Protein AF-A0A3B1AIA7-F1 (afdb_monomer_lite)

pLDDT: mean 71.77, std 16.17, range [42.25, 91.88]

Organism: NCBI:txid652676

Secondary structure (DSSP, 8-state):
---------------S-HHHHHHHHHHTS--EEEEEE--TT-S--EEEEE-TT---HHHHHHHT-

Sequence (65 aa):
MPINIQSLDHLVLIVANIERSGKFYTSVLGMELIIFTGLPWEPISHITLSPPYAFPRRAWNEVKR

Structure (mmCIF, N/CA/C/O backbone):
data_AF-A0A3B1AIA7-F1
#
_entry.id   AF-A0A3B1AIA7-F1
#
loop_
_atom_site.group_PDB
_atom_site.id
_atom_site.type_symbol
_atom_site.label_atom_id
_atom_site.label_alt_id
_atom_site.label_comp_id
_atom_site.label_asym_id
_atom_site.label_entity_id
_atom_site.label_seq_id
_atom_site.pdbx_PDB_ins_code
_atom_site.Cartn_x
_atom_site.Cartn_y
_atom_site.Cartn_z
_atom_site.occupancy
_atom_site.B_iso_or_equiv
_atom_site.auth_seq_id
_atom_site.auth_comp_id
_atom_site.auth_asym_id
_atom_site.auth_atom_id
_atom_site.pdbx_PDB_model_num
ATOM 1 N N . MET A 1 1 ? -2.933 -13.342 32.883 1.00 62.09 1 MET A N 1
ATOM 2 C CA . MET A 1 1 ? -3.775 -12.178 32.530 1.00 62.09 1 MET A CA 1
ATOM 3 C C . MET A 1 1 ? -4.243 -12.373 31.096 1.00 62.09 1 MET A C 1
ATOM 5 O O . MET A 1 1 ? -3.385 -12.678 30.275 1.00 62.09 1 MET A O 1
ATOM 9 N N . PRO A 1 2 ? -5.548 -12.302 30.787 1.00 78.44 2 PRO A N 1
ATOM 10 C CA . PRO A 1 2 ? -6.011 -12.467 29.413 1.00 78.44 2 PRO A CA 1
ATOM 11 C C . PRO A 1 2 ? -5.587 -11.260 28.564 1.00 78.44 2 PRO A C 1
ATOM 13 O O . PRO A 1 2 ? -5.673 -10.119 29.013 1.00 78.44 2 PRO A O 1
ATOM 16 N N . ILE A 1 3 ? -5.105 -11.519 27.349 1.00 85.38 3 ILE A N 1
ATOM 17 C CA . ILE A 1 3 ? -4.769 -10.479 26.371 1.00 85.38 3 ILE A CA 1
ATOM 18 C C . ILE A 1 3 ? -6.079 -9.951 25.776 1.00 85.38 3 ILE A C 1
ATOM 20 O O . ILE A 1 3 ? -6.895 -10.736 25.298 1.00 85.38 3 ILE A O 1
ATOM 24 N N . ASN A 1 4 ? -6.273 -8.631 25.799 1.00 86.44 4 ASN A N 1
A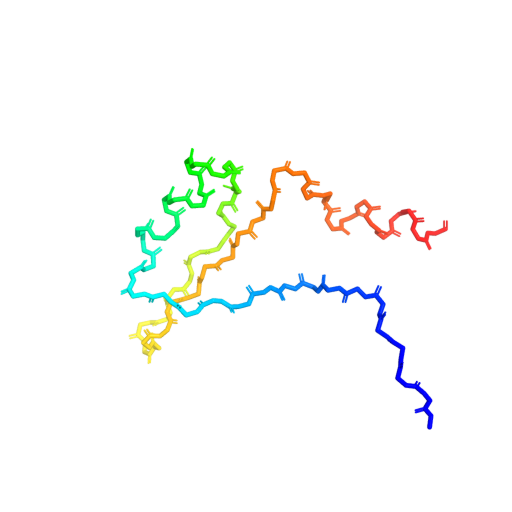TOM 25 C CA . ASN A 1 4 ? -7.426 -7.959 25.200 1.00 86.44 4 ASN A CA 1
ATOM 26 C C . ASN A 1 4 ? -6.974 -7.132 23.986 1.00 86.44 4 ASN A C 1
ATOM 28 O O . ASN A 1 4 ? -6.290 -6.119 24.148 1.00 86.44 4 ASN A O 1
ATOM 32 N N . ILE A 1 5 ? -7.334 -7.569 22.776 1.00 86.75 5 ILE A N 1
ATOM 33 C CA . ILE A 1 5 ? -7.014 -6.870 21.523 1.00 86.75 5 ILE A CA 1
ATOM 34 C C . ILE A 1 5 ? -8.153 -5.895 21.211 1.00 86.75 5 ILE A C 1
ATOM 36 O O . ILE A 1 5 ? -9.263 -6.316 20.904 1.00 86.75 5 ILE A O 1
ATOM 40 N N . GLN A 1 6 ? -7.877 -4.589 21.283 1.00 87.62 6 GLN A N 1
ATOM 41 C CA . GLN A 1 6 ? -8.903 -3.550 21.114 1.00 87.62 6 GLN A CA 1
ATOM 42 C C . GLN A 1 6 ? -9.243 -3.248 19.649 1.00 87.62 6 GLN A C 1
ATOM 44 O O . GLN A 1 6 ? -10.391 -2.942 19.338 1.00 87.62 6 GLN A O 1
ATOM 49 N N . SER A 1 7 ? -8.250 -3.279 18.759 1.00 85.94 7 SER A N 1
ATOM 50 C CA . SER A 1 7 ? -8.419 -2.963 17.337 1.00 85.94 7 SER A CA 1
ATOM 51 C C . SER A 1 7 ? -7.196 -3.379 16.524 1.00 85.94 7 SER A C 1
ATOM 53 O O . SER A 1 7 ? -6.087 -3.456 17.054 1.00 85.94 7 SER A O 1
ATOM 55 N N . LEU A 1 8 ? -7.396 -3.578 15.221 1.00 84.19 8 LEU A N 1
ATOM 56 C CA . LEU A 1 8 ? -6.318 -3.686 14.241 1.00 84.19 8 LEU A CA 1
ATOM 57 C C . LEU A 1 8 ? -5.860 -2.273 13.845 1.00 84.19 8 LEU A C 1
ATOM 59 O O . LEU A 1 8 ? -6.675 -1.493 13.361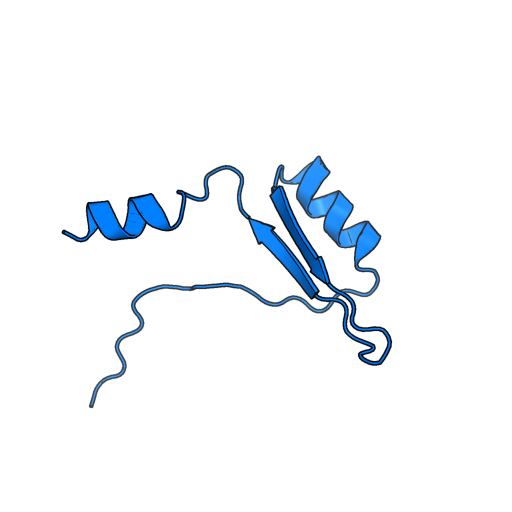 1.00 84.19 8 LEU A O 1
ATOM 63 N N . ASP A 1 9 ? -4.590 -1.934 14.083 1.00 81.81 9 ASP A N 1
ATOM 64 C CA . ASP A 1 9 ? -4.065 -0.579 13.840 1.00 81.81 9 ASP A CA 1
ATOM 65 C C . ASP A 1 9 ? -3.603 -0.375 12.387 1.00 81.81 9 ASP A C 1
ATOM 67 O O . ASP A 1 9 ? -4.033 0.570 11.733 1.00 81.81 9 ASP A O 1
ATOM 71 N N . HIS A 1 10 ? -2.767 -1.271 11.855 1.00 80.19 10 HIS A N 1
ATOM 72 C CA . HIS A 1 10 ? -2.280 -1.209 10.476 1.00 80.19 10 HIS A CA 1
ATOM 73 C C . HIS A 1 10 ? -1.861 -2.594 9.965 1.00 80.19 10 HIS A C 1
ATOM 75 O O . HIS A 1 10 ? -1.666 -3.530 10.743 1.00 80.19 10 HIS A O 1
ATOM 81 N N . LEU A 1 11 ? -1.718 -2.717 8.643 1.00 83.12 11 LEU A N 1
ATOM 82 C CA . LEU A 1 11 ? -1.245 -3.924 7.969 1.00 83.12 11 LEU A CA 1
ATOM 83 C C . LEU A 1 11 ? -0.000 -3.572 7.151 1.00 83.12 11 LEU A C 1
ATOM 85 O O . LEU A 1 11 ? -0.028 -2.645 6.344 1.00 83.12 11 LEU A O 1
ATOM 89 N N . VAL A 1 12 ? 1.091 -4.305 7.372 1.00 85.00 12 VAL A N 1
ATOM 90 C CA . VAL A 1 12 ? 2.350 -4.125 6.637 1.00 85.00 12 VAL A CA 1
ATOM 91 C C . VAL A 1 12 ? 2.426 -5.150 5.513 1.00 85.00 12 VAL A C 1
ATOM 93 O O . VAL A 1 12 ? 2.242 -6.345 5.738 1.00 85.00 12 VAL A O 1
ATOM 96 N N . LEU A 1 13 ? 2.702 -4.677 4.299 1.00 83.81 13 LEU A N 1
ATOM 97 C CA . LEU A 1 13 ? 2.816 -5.501 3.100 1.00 83.81 13 LEU A CA 1
ATOM 98 C C . LEU A 1 13 ? 4.221 -5.381 2.518 1.00 83.81 13 LEU A C 1
ATOM 100 O O . LEU A 1 13 ? 4.726 -4.276 2.331 1.00 83.81 13 LEU A O 1
ATOM 104 N N . ILE A 1 14 ? 4.818 -6.518 2.165 1.00 88.06 14 ILE A N 1
ATOM 105 C CA . ILE A 1 14 ? 6.040 -6.554 1.360 1.00 88.06 14 ILE A CA 1
ATOM 106 C C . ILE A 1 14 ? 5.621 -6.615 -0.107 1.00 88.06 14 ILE A C 1
ATOM 108 O O . ILE A 1 14 ? 4.851 -7.488 -0.508 1.00 88.06 14 ILE A O 1
ATOM 112 N N . VAL A 1 15 ? 6.128 -5.683 -0.910 1.00 87.81 15 VAL A N 1
ATOM 113 C CA . VAL A 1 15 ? 5.794 -5.567 -2.333 1.00 87.81 15 VAL A CA 1
ATOM 114 C C . VAL A 1 15 ? 7.059 -5.499 -3.177 1.00 87.81 15 VAL A C 1
ATOM 116 O O . VAL A 1 15 ? 8.068 -4.942 -2.759 1.00 87.81 15 VAL A O 1
ATOM 119 N N . ALA A 1 16 ? 6.997 -6.033 -4.397 1.00 90.06 16 ALA A N 1
ATOM 120 C CA . ALA A 1 16 ? 8.133 -6.014 -5.320 1.00 90.06 16 ALA A CA 1
ATOM 121 C C . ALA A 1 16 ? 8.442 -4.609 -5.873 1.00 90.06 16 ALA A C 1
ATOM 123 O O . ALA A 1 16 ? 9.573 -4.325 -6.251 1.00 90.06 16 ALA A O 1
ATOM 124 N N . ASN A 1 17 ? 7.437 -3.731 -5.955 1.00 89.00 17 ASN A N 1
ATOM 125 C CA . ASN A 1 17 ? 7.600 -2.354 -6.414 1.00 89.00 17 ASN A CA 1
ATOM 126 C C . ASN A 1 17 ? 6.631 -1.435 -5.665 1.00 89.00 17 ASN A C 1
ATOM 128 O O . ASN A 1 17 ? 5.406 -1.556 -5.796 1.00 89.00 17 ASN A O 1
ATOM 132 N N . ILE A 1 18 ? 7.194 -0.518 -4.884 1.00 85.94 18 ILE A N 1
ATOM 133 C CA . ILE A 1 18 ? 6.431 0.327 -3.972 1.00 85.94 18 ILE A CA 1
ATOM 134 C C . ILE A 1 18 ? 5.625 1.409 -4.700 1.00 85.94 18 ILE A C 1
ATOM 136 O O . ILE A 1 18 ? 4.473 1.653 -4.356 1.00 85.94 18 ILE A O 1
ATOM 140 N N . GLU A 1 19 ? 6.170 1.986 -5.771 1.00 86.69 19 GLU A N 1
ATOM 141 C CA . GLU A 1 19 ? 5.508 3.035 -6.552 1.00 86.69 19 GLU A CA 1
ATOM 142 C C . GLU A 1 19 ? 4.297 2.491 -7.312 1.00 86.69 19 GLU A C 1
ATOM 144 O O . GLU A 1 19 ? 3.219 3.089 -7.306 1.00 86.69 19 GLU A O 1
ATOM 149 N N . ARG A 1 20 ? 4.454 1.323 -7.950 1.00 90.69 20 ARG A N 1
ATOM 150 C CA . ARG A 1 20 ? 3.364 0.646 -8.662 1.00 90.69 20 ARG A CA 1
ATOM 151 C C . ARG A 1 20 ? 2.258 0.233 -7.697 1.00 90.69 20 ARG A C 1
ATOM 153 O O . ARG A 1 20 ? 1.083 0.391 -8.023 1.00 90.69 20 ARG A O 1
ATOM 160 N N . SER A 1 21 ? 2.632 -0.265 -6.520 1.00 90.38 21 SER A N 1
ATOM 161 C CA . SER A 1 21 ? 1.670 -0.652 -5.485 1.00 90.38 21 SER A CA 1
ATOM 162 C C . SER A 1 21 ? 0.938 0.574 -4.941 1.00 90.38 21 SER A C 1
ATOM 164 O O . SER A 1 21 ? -0.288 0.577 -4.907 1.00 90.38 21 SER A O 1
ATOM 166 N N . GLY A 1 22 ? 1.661 1.651 -4.621 1.00 88.62 22 GLY A N 1
ATOM 167 C CA . GLY A 1 22 ? 1.078 2.922 -4.191 1.00 88.62 22 GLY A CA 1
ATOM 168 C C . GLY A 1 22 ? 0.060 3.457 -5.197 1.00 88.62 22 GLY A C 1
ATOM 169 O O . GLY A 1 22 ? -1.069 3.746 -4.815 1.00 88.62 22 GLY A O 1
ATOM 170 N N . LYS A 1 23 ? 0.404 3.481 -6.494 1.00 90.12 23 LYS A N 1
ATOM 171 C CA . LYS A 1 23 ? -0.532 3.867 -7.566 1.00 90.12 23 LYS A CA 1
ATOM 172 C C . LYS A 1 23 ? -1.784 2.996 -7.600 1.00 90.12 23 LYS A C 1
ATOM 174 O O . LYS A 1 23 ? -2.870 3.527 -7.797 1.00 90.12 23 LYS A O 1
ATOM 179 N N . PHE A 1 24 ? -1.660 1.681 -7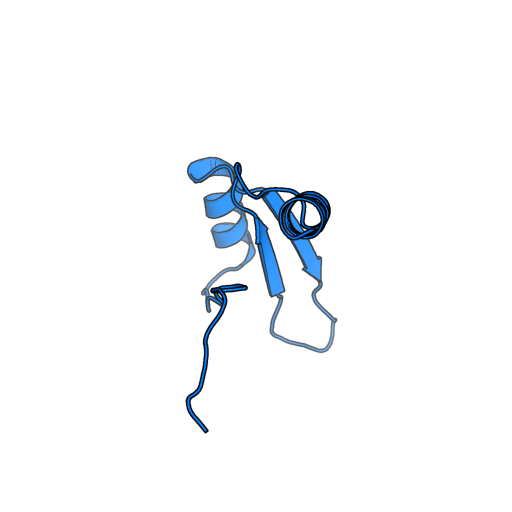.431 1.00 91.38 24 PHE A N 1
ATOM 180 C CA . PHE A 1 24 ? -2.825 0.794 -7.383 1.00 91.38 24 PHE A CA 1
ATOM 181 C C . PHE A 1 24 ? -3.755 1.157 -6.217 1.00 91.38 24 PHE A C 1
ATOM 183 O O . PHE A 1 24 ? -4.948 1.371 -6.430 1.00 91.38 24 PHE A O 1
ATOM 190 N N . TYR A 1 25 ? -3.210 1.302 -5.007 1.00 89.56 25 TYR A N 1
ATOM 191 C CA . TYR A 1 25 ? -4.005 1.652 -3.831 1.00 89.56 25 TYR A CA 1
ATOM 192 C C . TYR A 1 25 ? -4.659 3.034 -3.945 1.00 89.56 25 TYR A C 1
ATOM 194 O O . TYR A 1 25 ? -5.813 3.185 -3.550 1.00 89.56 25 TYR A O 1
ATOM 202 N N . THR A 1 26 ? -3.984 4.021 -4.535 1.00 91.12 26 THR A N 1
ATOM 203 C CA . THR A 1 26 ? -4.554 5.367 -4.679 1.00 91.12 26 THR A CA 1
ATOM 204 C C . THR A 1 26 ? -5.561 5.479 -5.823 1.00 91.12 26 THR A C 1
ATOM 206 O O . THR A 1 26 ? -6.616 6.079 -5.650 1.00 91.12 26 THR A O 1
ATOM 209 N N . SER A 1 27 ? -5.279 4.885 -6.987 1.00 90.12 27 SER A N 1
ATOM 210 C CA . SER A 1 27 ? -6.111 5.049 -8.194 1.00 90.12 27 SER A CA 1
ATOM 211 C C . SER A 1 27 ? -7.252 4.045 -8.324 1.00 90.12 27 SER A C 1
ATOM 213 O O . SER A 1 27 ? -8.313 4.400 -8.828 1.00 90.12 27 SER A O 1
ATOM 215 N N . VAL A 1 28 ? -7.048 2.798 -7.890 1.00 91.88 28 VAL A N 1
ATOM 216 C CA . VAL A 1 28 ? -8.056 1.736 -8.024 1.00 91.88 28 VAL A CA 1
ATOM 217 C C . VAL A 1 28 ? -8.902 1.653 -6.765 1.00 91.88 28 VAL A C 1
ATOM 219 O O . VAL A 1 28 ? -10.122 1.546 -6.846 1.00 91.88 28 VAL A O 1
ATOM 222 N N . LEU A 1 29 ? -8.256 1.709 -5.598 1.00 85.44 29 LEU A N 1
ATOM 223 C CA . LEU A 1 29 ? -8.931 1.561 -4.307 1.00 85.44 29 LEU A CA 1
ATOM 224 C C . LEU A 1 29 ? -9.301 2.900 -3.656 1.00 85.44 29 LEU A C 1
ATOM 226 O O . LEU A 1 29 ? -9.943 2.902 -2.608 1.00 85.44 29 LEU A O 1
ATOM 230 N N . GLY A 1 30 ? -8.913 4.026 -4.264 1.00 86.38 30 GLY A N 1
ATOM 231 C CA . GLY A 1 30 ? -9.234 5.363 -3.764 1.00 86.38 30 GLY A CA 1
ATOM 232 C C . GLY A 1 30 ? -8.618 5.675 -2.399 1.00 86.38 30 GLY A C 1
ATOM 233 O O . GLY A 1 30 ? -9.151 6.507 -1.671 1.00 86.38 30 GLY A O 1
ATOM 234 N N . MET A 1 31 ? -7.544 4.982 -2.013 1.00 88.50 31 MET A N 1
ATOM 235 C CA . MET A 1 31 ? -6.858 5.240 -0.749 1.00 88.50 31 MET A CA 1
ATOM 236 C C . MET A 1 31 ? -6.019 6.513 -0.830 1.00 88.50 31 MET A C 1
ATOM 238 O O . MET A 1 31 ? -5.471 6.859 -1.876 1.00 88.50 31 MET A O 1
ATOM 242 N N . GLU A 1 32 ? -5.865 7.187 0.300 1.00 84.94 32 GLU A N 1
ATOM 243 C CA . GLU A 1 32 ? -4.990 8.347 0.409 1.00 84.94 32 GLU A CA 1
ATOM 244 C C . GLU A 1 32 ? -3.573 7.909 0.797 1.00 84.94 32 GLU A C 1
ATOM 246 O O . GLU A 1 32 ? -3.384 7.103 1.712 1.00 84.94 32 GLU A O 1
ATOM 251 N N . LEU A 1 33 ? -2.568 8.443 0.100 1.00 81.12 33 LEU A N 1
ATOM 252 C CA . LEU A 1 33 ? -1.158 8.233 0.417 1.00 81.12 33 LEU A CA 1
ATOM 253 C C . LEU A 1 33 ? -0.709 9.265 1.456 1.00 81.12 33 LEU A C 1
ATOM 255 O O . LEU A 1 33 ? -0.607 10.444 1.133 1.00 81.12 33 LEU A O 1
ATOM 259 N N . ILE A 1 34 ? -0.417 8.825 2.683 1.00 77.81 34 ILE A N 1
ATOM 260 C CA . ILE A 1 34 ? -0.115 9.738 3.798 1.00 77.81 34 ILE A CA 1
ATOM 261 C C . ILE A 1 34 ? 1.392 9.991 3.950 1.00 77.81 34 ILE A C 1
ATOM 263 O O . ILE A 1 34 ? 1.790 11.107 4.273 1.00 77.81 34 ILE A O 1
ATOM 267 N N . ILE A 1 35 ? 2.255 8.990 3.734 1.00 68.38 35 ILE A N 1
ATOM 268 C CA . ILE A 1 35 ? 3.708 9.134 3.947 1.00 68.38 35 ILE A CA 1
ATOM 269 C C . ILE A 1 35 ? 4.488 8.353 2.888 1.00 68.38 35 ILE A C 1
ATOM 271 O O . ILE A 1 35 ? 4.197 7.182 2.645 1.00 68.38 35 ILE A O 1
ATOM 275 N N . PHE A 1 36 ? 5.508 8.998 2.316 1.00 63.56 36 PHE A N 1
ATOM 276 C CA . PHE A 1 36 ? 6.576 8.368 1.540 1.00 63.56 36 PHE A CA 1
ATOM 277 C C . PHE A 1 36 ? 7.915 8.802 2.147 1.00 63.56 36 PHE A C 1
ATOM 279 O O . PHE A 1 36 ? 8.468 9.840 1.789 1.00 63.56 36 PHE A O 1
ATOM 286 N N . THR A 1 37 ? 8.414 8.057 3.130 1.00 57.03 37 THR A N 1
ATOM 287 C CA . THR A 1 37 ? 9.731 8.316 3.729 1.00 57.03 37 THR A CA 1
ATOM 288 C C . THR A 1 37 ? 10.644 7.150 3.403 1.00 57.03 37 THR A C 1
ATOM 290 O O . THR A 1 37 ? 10.492 6.064 3.959 1.00 57.03 37 THR A O 1
ATOM 293 N N . GLY A 1 38 ? 11.583 7.375 2.487 1.00 54.91 38 GLY A N 1
ATOM 294 C CA . GLY A 1 38 ? 12.788 6.561 2.372 1.00 54.91 38 GLY A CA 1
ATOM 295 C C . GLY A 1 38 ? 13.927 7.301 3.062 1.00 54.91 38 GLY A C 1
ATOM 296 O O . GLY A 1 38 ? 14.226 8.436 2.690 1.00 54.91 38 GLY A O 1
ATOM 297 N N . LEU A 1 39 ? 14.548 6.694 4.072 1.00 58.78 39 LEU A N 1
ATOM 298 C CA . LEU A 1 39 ? 15.855 7.156 4.528 1.00 58.78 39 LEU A CA 1
ATOM 299 C C . LEU A 1 39 ? 16.907 6.635 3.536 1.00 58.78 39 LEU A C 1
ATOM 301 O O . LEU A 1 39 ? 16.824 5.473 3.145 1.00 58.78 39 LEU A O 1
ATOM 305 N N . PRO A 1 40 ? 17.902 7.441 3.125 1.00 56.19 40 PRO A N 1
ATOM 306 C CA . PRO A 1 40 ? 18.850 7.044 2.079 1.00 56.19 40 PRO A CA 1
ATOM 307 C C . PRO A 1 40 ? 19.688 5.799 2.417 1.00 56.19 40 PRO A C 1
ATOM 309 O O . PRO A 1 40 ? 20.280 5.198 1.526 1.00 56.19 40 PRO A O 1
ATOM 312 N N . TRP A 1 41 ? 19.755 5.419 3.693 1.00 58.44 41 TRP A N 1
ATOM 313 C CA . TRP A 1 41 ? 20.505 4.270 4.204 1.00 58.44 41 TRP A CA 1
ATOM 314 C C . TRP A 1 41 ? 19.626 3.064 4.565 1.00 58.44 41 TRP A C 1
ATOM 316 O O . TRP A 1 41 ? 20.165 2.036 4.970 1.00 58.44 41 TRP A O 1
ATOM 326 N N . GLU A 1 42 ? 18.301 3.153 4.414 1.00 58.41 42 GLU A N 1
ATOM 327 C CA . GLU A 1 42 ? 17.404 2.013 4.612 1.00 58.41 42 GLU A CA 1
ATOM 328 C C . GLU A 1 42 ? 16.862 1.521 3.264 1.00 58.41 42 GLU A C 1
ATOM 330 O O . GLU A 1 42 ? 16.232 2.285 2.533 1.00 58.41 42 GLU A O 1
ATOM 335 N N . PRO A 1 43 ? 17.059 0.235 2.915 1.00 53.09 43 PRO A N 1
ATOM 336 C CA . PRO A 1 43 ? 16.557 -0.309 1.655 1.00 53.09 43 PRO A CA 1
ATOM 337 C C . PRO A 1 43 ? 15.026 -0.458 1.640 1.00 53.09 43 PRO A C 1
ATOM 339 O O . PRO A 1 43 ? 14.451 -0.751 0.592 1.00 53.09 43 PRO A O 1
ATOM 342 N N . ILE A 1 44 ? 14.359 -0.274 2.786 1.00 55.47 44 ILE A N 1
ATOM 343 C CA . ILE A 1 44 ? 12.913 -0.426 2.927 1.00 55.47 44 ILE A CA 1
ATOM 344 C C . ILE A 1 44 ? 12.275 0.961 2.923 1.00 55.47 44 ILE A C 1
ATOM 346 O O . ILE A 1 44 ? 12.344 1.713 3.890 1.00 55.47 44 ILE A O 1
ATOM 350 N N . SER A 1 45 ? 11.630 1.296 1.811 1.00 59.69 45 SER A N 1
ATOM 351 C CA . SER A 1 45 ? 10.711 2.428 1.758 1.00 59.69 45 SER A CA 1
ATOM 352 C C . SER A 1 45 ? 9.383 2.004 2.388 1.00 59.69 45 SER A C 1
ATOM 354 O O . SER A 1 45 ? 8.849 0.938 2.080 1.00 59.69 45 SER A O 1
ATOM 356 N N . HIS A 1 46 ? 8.850 2.819 3.295 1.00 60.34 46 HIS A N 1
ATOM 357 C CA . HIS A 1 46 ? 7.526 2.595 3.869 1.00 60.34 46 HIS A CA 1
ATOM 358 C C . HIS A 1 46 ? 6.514 3.542 3.229 1.00 60.34 46 HIS A C 1
ATOM 360 O O . HIS A 1 46 ? 6.750 4.746 3.112 1.00 60.34 46 HIS A O 1
ATOM 366 N N . ILE A 1 47 ? 5.377 2.970 2.832 1.00 62.44 47 ILE A N 1
ATOM 367 C CA . ILE A 1 47 ? 4.192 3.701 2.402 1.00 62.44 47 ILE A CA 1
ATOM 368 C C . ILE A 1 47 ? 3.086 3.471 3.427 1.00 62.44 47 ILE A C 1
ATOM 370 O O . ILE A 1 47 ? 2.739 2.326 3.720 1.00 62.44 47 ILE A O 1
ATOM 374 N N . THR A 1 48 ? 2.490 4.562 3.904 1.00 70.38 48 THR A N 1
ATOM 375 C CA . THR A 1 48 ? 1.264 4.522 4.710 1.00 70.38 48 THR A CA 1
ATOM 376 C C . THR A 1 48 ? 0.081 4.925 3.845 1.00 70.38 48 THR A C 1
ATOM 378 O O . THR A 1 48 ? 0.071 6.020 3.277 1.00 70.38 48 THR A O 1
ATOM 381 N N . LEU A 1 49 ? -0.917 4.046 3.764 1.00 68.56 49 LEU A N 1
ATOM 382 C CA . LEU A 1 49 ? -2.156 4.263 3.022 1.00 68.56 49 LEU A CA 1
ATOM 383 C C . LEU A 1 49 ? -3.333 4.308 3.984 1.00 68.56 49 LEU A C 1
ATOM 385 O O . LEU A 1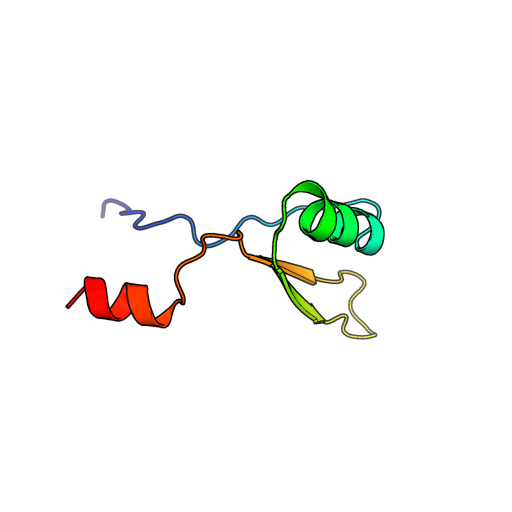 49 ? -3.417 3.498 4.909 1.00 68.56 49 LEU A O 1
ATOM 389 N N . SER A 1 50 ? -4.248 5.235 3.738 1.00 72.62 50 SER A N 1
ATOM 390 C CA . SER A 1 50 ? -5.474 5.373 4.508 1.00 72.62 50 SER A CA 1
ATOM 391 C C . SER A 1 50 ? -6.694 5.070 3.642 1.00 72.62 50 SER A C 1
ATOM 393 O O . SER A 1 50 ? -6.787 5.582 2.524 1.00 72.62 50 SER A O 1
ATOM 395 N N . PRO A 1 51 ? -7.643 4.253 4.128 1.00 68.62 51 PRO A N 1
ATOM 396 C CA . PRO A 1 51 ? -8.914 4.044 3.451 1.00 68.62 51 PRO A CA 1
ATOM 397 C C . PRO A 1 51 ? -9.666 5.365 3.206 1.00 68.62 51 PRO A C 1
ATOM 399 O O . PRO A 1 51 ? -9.606 6.256 4.055 1.00 68.62 51 PRO A O 1
ATOM 402 N N . PRO A 1 52 ? -10.468 5.466 2.130 1.00 59.06 52 PRO A N 1
ATOM 403 C CA . PRO A 1 52 ? -11.269 6.663 1.834 1.00 59.06 52 PRO A CA 1
ATOM 404 C C . PRO A 1 52 ? -12.311 7.003 2.916 1.00 59.06 52 PRO A C 1
ATOM 406 O O . PRO A 1 52 ? -12.803 8.124 2.971 1.00 59.06 52 PRO A O 1
ATOM 409 N N . TYR A 1 53 ? -12.638 6.050 3.795 1.00 60.41 53 TYR A N 1
ATOM 410 C CA . TYR A 1 53 ? -13.569 6.221 4.919 1.00 60.41 53 TYR A CA 1
ATOM 411 C C . TYR A 1 53 ? -12.869 6.260 6.281 1.00 60.41 53 TYR A C 1
ATOM 413 O O . TYR A 1 53 ? -13.523 6.113 7.316 1.00 60.41 53 TYR A O 1
ATOM 421 N N . ALA A 1 54 ? -11.540 6.375 6.308 1.00 56.47 54 ALA A N 1
ATOM 422 C CA . ALA A 1 54 ? -10.808 6.427 7.559 1.00 56.47 54 ALA A CA 1
ATOM 423 C C . ALA A 1 54 ? -11.189 7.703 8.313 1.00 56.47 54 ALA A C 1
ATOM 425 O O . ALA A 1 54 ? -10.832 8.816 7.931 1.00 56.47 54 ALA A O 1
ATOM 426 N N . PHE A 1 55 ? -11.948 7.528 9.393 1.00 51.75 55 PHE A N 1
ATOM 427 C CA . PHE A 1 55 ? -12.269 8.610 10.308 1.00 51.75 55 PHE A CA 1
ATOM 428 C C . PHE A 1 55 ? -10.968 9.262 10.798 1.00 51.75 55 PHE A C 1
ATOM 430 O O . PHE A 1 55 ? -10.035 8.545 11.179 1.00 51.75 55 PHE A O 1
ATOM 437 N N . PRO A 1 56 ? -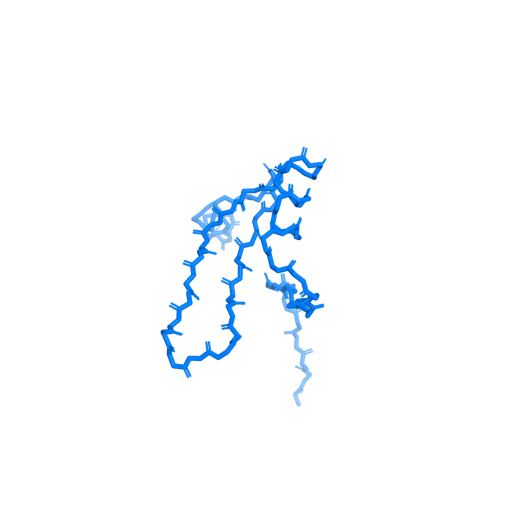10.882 10.604 10.839 1.00 53.19 56 PRO A N 1
ATOM 438 C CA . PRO A 1 56 ? -9.710 11.272 11.379 1.00 53.19 56 PRO A CA 1
ATOM 439 C C . PRO A 1 56 ? -9.451 10.754 12.796 1.00 53.19 56 PRO A C 1
ATOM 441 O O . PRO A 1 56 ? -10.367 10.698 13.615 1.00 53.19 56 PRO A O 1
ATOM 444 N N . ARG A 1 57 ? -8.198 10.402 13.115 1.00 51.72 57 ARG A N 1
ATOM 445 C CA . ARG A 1 57 ? -7.791 9.848 14.428 1.00 51.72 57 ARG A CA 1
ATOM 446 C C . ARG A 1 57 ? -8.257 10.705 15.623 1.00 51.72 57 ARG A C 1
ATOM 448 O O . ARG A 1 57 ? -8.389 10.193 16.729 1.00 51.72 57 ARG A O 1
ATOM 455 N N . ARG A 1 58 ? -8.543 11.999 15.394 1.00 47.72 58 ARG A N 1
ATOM 456 C CA . ARG A 1 58 ? -9.183 12.921 16.354 1.00 47.72 58 ARG A CA 1
ATOM 457 C C . ARG A 1 58 ? -10.640 12.560 16.678 1.00 47.72 58 ARG A C 1
ATOM 459 O O . ARG A 1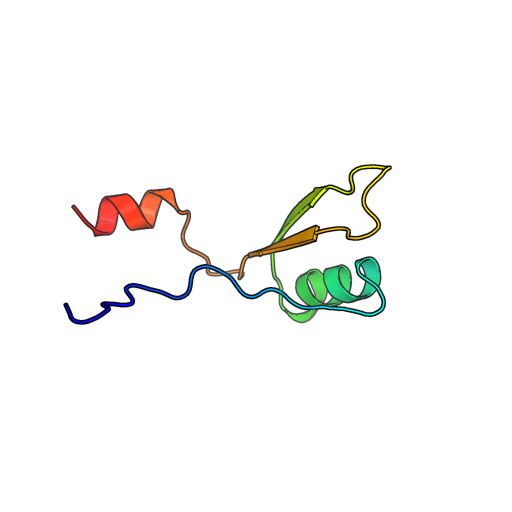 58 ? -10.993 12.569 17.849 1.00 47.72 58 ARG A O 1
ATOM 466 N N . ALA A 1 59 ? -11.445 12.180 15.686 1.00 47.97 59 ALA A N 1
ATOM 467 C CA . ALA A 1 59 ? -12.853 11.824 15.873 1.00 47.97 59 ALA A CA 1
ATOM 468 C C . ALA A 1 59 ? -13.021 10.538 16.702 1.00 47.97 59 ALA A C 1
ATOM 470 O O . ALA A 1 59 ? -13.932 10.433 17.514 1.00 47.97 59 ALA A O 1
ATOM 471 N N . TRP A 1 60 ? -12.098 9.577 16.577 1.00 42.25 60 TRP A N 1
ATOM 472 C CA . TRP A 1 60 ? -12.132 8.342 17.372 1.00 42.25 60 TRP A CA 1
ATOM 473 C C . TRP A 1 60 ? -11.928 8.582 18.878 1.00 42.25 60 TRP A C 1
ATOM 475 O O . TRP A 1 60 ? -12.513 7.883 19.703 1.00 42.25 60 TRP A O 1
ATOM 485 N N . ASN A 1 61 ? -11.131 9.590 19.247 1.00 46.56 61 ASN A N 1
ATOM 486 C CA . ASN A 1 61 ? -10.906 9.954 20.649 1.00 46.56 61 ASN A CA 1
ATOM 487 C C . ASN A 1 61 ? -12.064 10.770 21.251 1.00 46.56 61 ASN A C 1
ATOM 489 O O . ASN A 1 61 ? -12.230 10.754 22.467 1.00 46.56 61 ASN A O 1
ATOM 493 N N . GLU A 1 62 ? -12.870 11.451 20.431 1.00 44.62 62 GLU A N 1
ATOM 494 C CA . GLU A 1 62 ? -14.095 12.138 20.873 1.00 44.62 62 GLU A CA 1
ATOM 495 C C . GLU A 1 62 ? -15.277 11.176 21.036 1.00 44.62 62 GLU A C 1
ATOM 497 O O . GLU A 1 62 ? -16.048 11.324 21.976 1.00 44.62 62 GLU A O 1
ATOM 502 N N . VAL A 1 63 ? -15.382 10.143 20.193 1.00 49.16 63 VAL A N 1
ATOM 503 C CA . VAL A 1 63 ? -16.426 9.102 20.303 1.00 49.16 63 VAL A CA 1
ATOM 504 C C . VAL A 1 63 ? -16.216 8.186 21.521 1.00 49.16 63 VAL A C 1
ATOM 506 O O . VAL A 1 63 ? -17.151 7.538 21.980 1.00 49.16 63 VAL A O 1
ATOM 509 N N . LYS A 1 64 ? -14.994 8.131 22.066 1.00 45.50 64 LYS A N 1
ATOM 510 C CA . LYS A 1 64 ? -14.652 7.350 23.267 1.00 45.50 64 LYS A CA 1
ATOM 511 C C . LYS A 1 64 ? -14.761 8.133 24.589 1.00 45.50 64 LYS A C 1
ATOM 513 O O . LYS A 1 64 ? -14.313 7.606 25.608 1.00 45.50 64 LYS A O 1
ATOM 518 N N . ARG A 1 65 ? -15.296 9.361 24.583 1.00 45.34 65 ARG A N 1
ATOM 519 C CA . ARG A 1 65 ? -15.552 10.148 25.802 1.00 45.34 65 ARG A CA 1
ATOM 520 C C . ARG A 1 65 ? -16.968 9.971 26.326 1.00 45.34 65 ARG A C 1
ATOM 522 O O . ARG A 1 65 ? -17.894 9.893 25.494 1.00 45.34 65 ARG A O 1
#

Radius of gyration: 15.21 Å; chains: 1; bounding box: 37×25×41 Å

Foldseek 3Di:
DDDDDDDDDDDDDDDPDDVVVVCCCCPVQVWDWDDFDDDPPDPDTDTDTHHPPDDDPVVVVVVVD

InterPro domains:
  IPR004360 Glyoxalase/fosfomycin resistance/dioxygenase domain [PF00903] (8-34)
  IPR029068 Glyoxalase/Bleomycin resistance protein/Dihydroxybiphenyl dioxygenase [G3DSA:3.10.180.10] (1-51)
  IPR029068 Glyoxalase/Bleomycin resistance protein/Dihydroxybiphenyl dioxygenase [SSF54593] (2-51)